Protein AF-A0AAW4BKR2-F1 (afdb_monomer)

Solvent-accessible surface area (backbone atoms only — not comparable to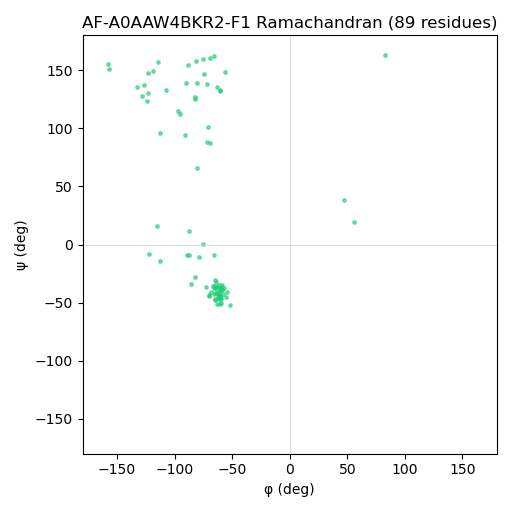 full-atom values): 5992 Å² total; per-residue (Å²): 91,70,70,60,41,54,51,49,42,62,74,64,70,54,80,97,67,92,72,49,79,69,61,94,78,83,67,54,74,67,59,45,53,48,53,38,41,76,64,60,76,37,95,76,85,80,91,74,54,70,69,59,48,25,76,76,61,35,65,71,50,48,55,57,74,66,58,85,73,88,70,76,58,36,92,81,57,75,65,84,71,51,72,64,60,52,55,67,74,74,106

Organism: Vibrio anguillarum (NCBI:txid55601)

Foldseek 3Di:
DVVVLVVCCVVVVHDPDDFDADPPDDDQPVRVVVLCVVLVVDVDDDDDDLVRVCVVPNDVVSVVSPP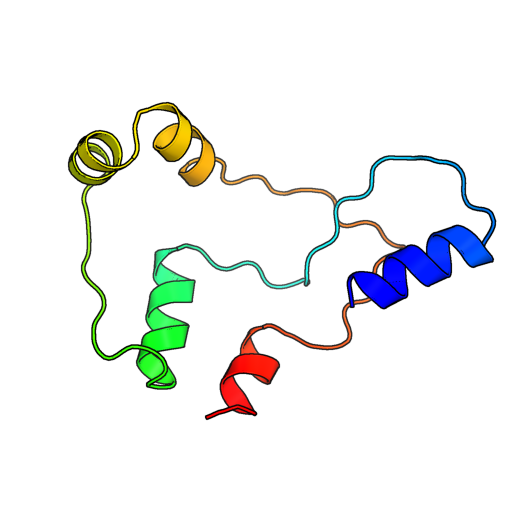PDPDPGDPSHDDPDDPSNVSVVPD

Structure (mmCIF, N/CA/C/O backbone):
data_AF-A0AAW4BKR2-F1
#
_entry.id   AF-A0AAW4BKR2-F1
#
loop_
_atom_site.group_PDB
_atom_site.id
_atom_site.type_symbol
_atom_site.label_atom_id
_atom_site.label_alt_id
_atom_site.label_comp_id
_atom_site.label_asym_id
_atom_site.label_entity_id
_atom_site.label_seq_id
_atom_site.pdbx_PDB_ins_code
_atom_site.Cartn_x
_atom_site.Cartn_y
_atom_site.Cartn_z
_atom_site.occupancy
_atom_site.B_iso_or_equiv
_atom_site.auth_seq_id
_atom_site.auth_comp_id
_atom_site.auth_asym_id
_atom_site.auth_atom_id
_atom_site.pdbx_PDB_model_num
ATOM 1 N N . ASP A 1 1 ? -3.041 -6.924 9.165 1.00 89.88 1 ASP A N 1
ATOM 2 C CA . ASP A 1 1 ? -3.415 -5.628 9.782 1.00 89.88 1 ASP A CA 1
ATOM 3 C C . ASP A 1 1 ? -4.857 -5.219 9.557 1.00 89.88 1 ASP A C 1
ATOM 5 O O . ASP A 1 1 ? -5.564 -5.046 10.540 1.00 89.88 1 ASP A O 1
ATOM 9 N N . ILE A 1 2 ? -5.327 -5.161 8.310 1.00 92.12 2 ILE A N 1
ATOM 10 C CA . ILE A 1 2 ? -6.708 -4.767 7.972 1.00 92.12 2 ILE A CA 1
ATOM 11 C C . ILE A 1 2 ? -7.765 -5.568 8.758 1.00 92.12 2 ILE A C 1
ATOM 13 O O . ILE A 1 2 ? -8.608 -4.989 9.435 1.00 92.12 2 ILE A O 1
ATOM 17 N N . ALA A 1 3 ? -7.690 -6.903 8.744 1.00 92.81 3 ALA A N 1
ATOM 18 C CA . ALA A 1 3 ? -8.646 -7.747 9.471 1.00 92.81 3 ALA A CA 1
ATOM 19 C C . ALA A 1 3 ? -8.625 -7.507 10.995 1.00 92.81 3 ALA A C 1
ATOM 21 O O . ALA A 1 3 ? -9.674 -7.415 11.628 1.00 92.81 3 ALA A O 1
ATOM 22 N N . ARG A 1 4 ? -7.428 -7.351 11.579 1.00 92.06 4 ARG A N 1
ATOM 23 C CA . ARG A 1 4 ? -7.238 -7.065 13.012 1.00 92.06 4 ARG A CA 1
ATOM 24 C C . ARG A 1 4 ? -7.848 -5.716 13.393 1.00 92.06 4 ARG A C 1
ATOM 26 O O . ARG A 1 4 ? -8.502 -5.623 14.426 1.00 92.06 4 ARG A O 1
ATOM 33 N N . PHE A 1 5 ? -7.681 -4.703 12.546 1.00 92.62 5 PHE A N 1
ATOM 34 C CA . PHE A 1 5 ? -8.294 -3.393 12.739 1.00 92.62 5 PHE A CA 1
ATOM 35 C C . PHE A 1 5 ? -9.824 -3.472 12.782 1.00 92.62 5 PHE A C 1
ATOM 37 O O . PHE A 1 5 ? -10.430 -2.996 13.741 1.00 92.62 5 PHE A O 1
ATOM 44 N N . TYR A 1 6 ? -10.457 -4.124 11.801 1.00 91.81 6 TYR A N 1
ATOM 45 C CA . TYR A 1 6 ? -11.919 -4.249 11.787 1.00 91.81 6 TYR A CA 1
ATOM 46 C C . TYR A 1 6 ? -12.455 -5.074 12.960 1.00 91.81 6 TYR A C 1
ATOM 48 O O . TYR A 1 6 ? -13.475 -4.705 13.543 1.00 91.81 6 TYR A O 1
ATOM 56 N N . LEU A 1 7 ? -11.748 -6.132 13.367 1.00 91.94 7 LEU A N 1
ATOM 57 C CA . LEU A 1 7 ? -12.096 -6.880 14.575 1.00 91.94 7 LEU A CA 1
ATOM 58 C C . LEU A 1 7 ? -12.069 -5.977 15.820 1.00 91.94 7 LEU A C 1
ATOM 60 O O . LEU A 1 7 ? -13.019 -5.985 16.603 1.00 91.94 7 LEU A O 1
ATOM 64 N N . ALA A 1 8 ? -11.027 -5.153 15.970 1.00 89.94 8 ALA A N 1
ATOM 65 C CA . ALA A 1 8 ? -10.899 -4.215 17.083 1.00 89.94 8 ALA A CA 1
ATOM 66 C C . ALA A 1 8 ? -11.993 -3.132 17.077 1.00 89.94 8 ALA A C 1
ATOM 68 O O . ALA A 1 8 ? -12.485 -2.756 18.143 1.00 89.94 8 ALA A O 1
ATOM 69 N N . LEU A 1 9 ? -12.417 -2.650 15.901 1.00 90.69 9 LEU A N 1
ATOM 70 C CA . LEU A 1 9 ? -13.534 -1.705 15.792 1.00 90.69 9 LEU A CA 1
ATOM 71 C C . LEU A 1 9 ? -14.845 -2.306 16.316 1.00 90.69 9 LEU A C 1
ATOM 73 O O . LEU A 1 9 ? -15.536 -1.662 17.110 1.00 90.69 9 LEU A O 1
ATOM 77 N N . VAL A 1 10 ? -15.158 -3.542 15.909 1.00 90.44 10 VAL A N 1
ATOM 78 C CA . VAL A 1 10 ? -16.372 -4.256 16.339 1.00 90.44 10 VAL A CA 1
ATOM 79 C C . VAL A 1 10 ? -16.334 -4.528 17.843 1.00 90.44 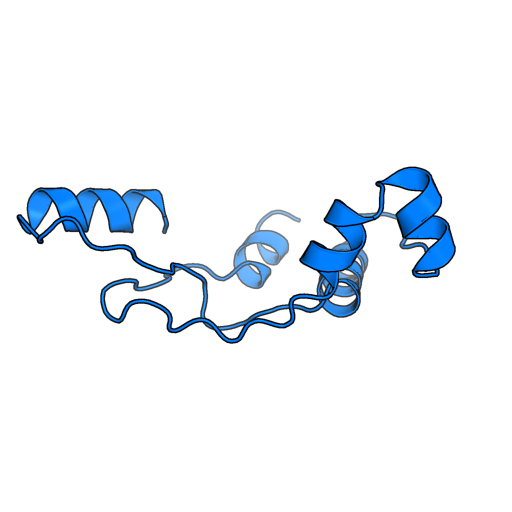10 VAL A C 1
ATOM 81 O O . VAL A 1 10 ? -17.293 -4.231 18.555 1.00 90.44 10 VAL A O 1
ATOM 84 N N . GLN A 1 11 ? -15.212 -5.045 18.350 1.00 91.25 11 GLN A N 1
ATOM 85 C CA . GLN A 1 11 ? -15.049 -5.366 19.771 1.00 91.25 11 GLN A CA 1
ATOM 86 C C . GLN A 1 11 ? -15.072 -4.119 20.664 1.00 91.25 11 GLN A C 1
ATOM 88 O O . GLN A 1 11 ? -15.650 -4.148 21.750 1.00 91.25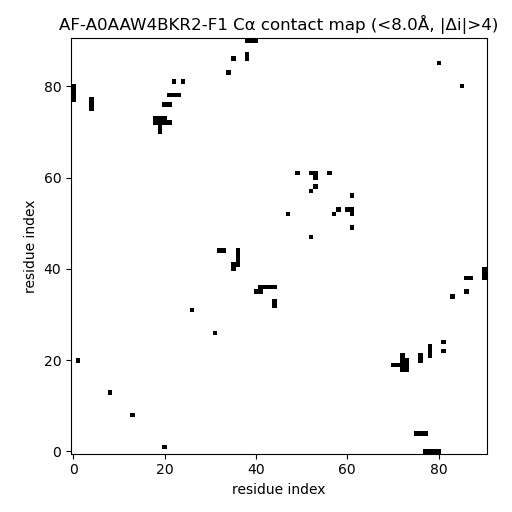 11 GLN A O 1
ATOM 93 N N . GLY A 1 12 ? -14.494 -3.010 20.198 1.00 87.50 12 GLY A N 1
ATOM 94 C CA . GLY A 1 12 ? -14.462 -1.738 20.917 1.00 87.50 12 GLY A CA 1
ATOM 95 C C . GLY A 1 12 ? -15.783 -0.964 20.911 1.00 87.50 12 GLY A C 1
ATOM 96 O O . GLY A 1 12 ? -15.814 0.138 21.457 1.00 87.50 12 GLY A O 1
ATOM 97 N N . LYS A 1 13 ? -16.848 -1.495 20.282 1.00 83.31 13 LYS A N 1
ATOM 98 C CA . LYS A 1 13 ? -18.154 -0.829 20.098 1.00 83.31 13 LYS A CA 1
ATOM 99 C C . LYS A 1 13 ? -18.012 0.611 19.586 1.00 83.31 13 LYS A C 1
ATOM 101 O O . LYS A 1 13 ? -18.721 1.514 20.033 1.00 83.31 13 LYS A O 1
ATOM 106 N N . ARG A 1 14 ? -17.049 0.844 18.688 1.00 80.44 14 ARG A N 1
ATOM 107 C CA . ARG A 1 14 ? -16.765 2.192 18.186 1.00 80.44 14 ARG A CA 1
ATOM 108 C C . ARG A 1 14 ? -17.858 2.639 17.207 1.00 80.44 14 ARG A C 1
ATOM 110 O O . ARG A 1 14 ? -18.408 1.792 16.502 1.00 80.44 14 ARG A O 1
ATOM 117 N N . PRO A 1 15 ? -18.184 3.943 17.153 1.00 76.88 15 PRO A N 1
ATOM 118 C CA . PRO A 1 15 ? -19.151 4.465 16.194 1.00 76.88 15 PRO A CA 1
ATOM 119 C C . PRO A 1 15 ? -18.757 4.129 14.754 1.00 76.88 15 PRO A C 1
ATOM 121 O O . PRO A 1 15 ? -17.573 4.078 14.422 1.00 76.88 15 PRO A O 1
ATOM 124 N N . ALA A 1 16 ? -19.756 3.939 13.892 1.00 73.88 16 ALA A N 1
ATOM 125 C CA . ALA A 1 16 ? -19.540 3.740 12.465 1.00 73.88 16 ALA A CA 1
ATOM 126 C C . ALA A 1 16 ? -19.094 5.060 11.814 1.00 73.88 16 ALA A C 1
ATOM 128 O O . ALA A 1 16 ? -19.909 5.856 11.353 1.00 73.88 16 ALA A O 1
ATOM 129 N N . THR A 1 17 ? -17.786 5.296 11.805 1.00 85.75 17 THR A N 1
ATOM 130 C CA . THR A 1 17 ? -17.139 6.397 11.086 1.00 85.75 17 THR A CA 1
ATOM 131 C C . THR A 1 17 ? -16.249 5.852 9.974 1.00 85.75 17 THR A C 1
ATOM 133 O O . THR A 1 17 ? -15.818 4.701 10.019 1.00 85.75 17 THR A O 1
ATOM 136 N N . GLN A 1 18 ? -15.971 6.664 8.953 1.00 88.75 18 GLN A N 1
ATOM 137 C CA . GLN A 1 18 ? -14.998 6.296 7.925 1.00 88.75 18 GLN A CA 1
ATOM 138 C C . GLN A 1 18 ? -13.578 6.365 8.495 1.00 88.75 18 GLN A C 1
ATOM 140 O O . GLN A 1 18 ? -13.234 7.293 9.225 1.00 88.75 18 GLN A O 1
ATOM 145 N N . HIS A 1 19 ? -12.756 5.379 8.144 1.00 91.25 19 HIS A N 1
ATOM 146 C CA . HIS A 1 19 ? -11.362 5.293 8.561 1.00 91.25 19 HIS A CA 1
ATOM 147 C C . HIS A 1 19 ? -10.485 5.081 7.333 1.00 91.25 19 HIS A C 1
ATOM 149 O O . HIS A 1 19 ? -10.705 4.135 6.578 1.00 91.25 19 HIS A O 1
ATOM 155 N N . PHE A 1 20 ? -9.463 5.918 7.171 1.00 90.81 20 PHE A N 1
ATOM 156 C CA . PHE A 1 20 ? -8.351 5.599 6.287 1.00 90.81 20 PHE A CA 1
ATOM 157 C C . PHE A 1 20 ? -7.374 4.704 7.043 1.00 90.81 20 PHE A C 1
ATOM 159 O O . PHE A 1 20 ? -6.951 5.029 8.156 1.00 90.81 20 PHE A O 1
ATOM 166 N N . ILE A 1 21 ? -7.051 3.562 6.445 1.00 91.69 21 ILE A N 1
ATOM 167 C CA . ILE A 1 21 ? -6.096 2.598 6.983 1.00 91.69 21 ILE A CA 1
ATOM 168 C C . ILE A 1 21 ? -5.016 2.358 5.939 1.00 91.69 21 ILE A C 1
ATOM 170 O O . ILE A 1 21 ? -5.304 2.007 4.798 1.00 91.69 21 ILE A O 1
ATOM 174 N N . ALA A 1 22 ? -3.776 2.593 6.329 1.00 90.06 22 ALA A N 1
ATOM 175 C CA . ALA A 1 22 ? -2.598 2.393 5.505 1.00 90.06 22 ALA A CA 1
ATOM 176 C C . ALA A 1 22 ? -1.397 2.232 6.437 1.00 90.06 22 ALA A C 1
ATOM 178 O O . ALA A 1 22 ? -1.425 2.706 7.575 1.00 90.06 22 ALA A O 1
ATOM 179 N N . GLU A 1 23 ? -0.349 1.555 5.974 1.00 89.75 23 GLU A N 1
ATOM 180 C CA . GLU A 1 23 ? 0.932 1.626 6.673 1.00 89.75 23 GLU A CA 1
ATOM 181 C C . GLU A 1 23 ? 1.515 3.048 6.591 1.00 89.75 23 GLU A C 1
ATOM 183 O O . GLU A 1 23 ? 1.126 3.851 5.745 1.00 89.75 23 GLU A O 1
ATOM 188 N N . THR A 1 24 ? 2.473 3.362 7.462 1.00 83.31 24 THR A N 1
ATOM 189 C CA . THR A 1 24 ? 3.071 4.705 7.537 1.00 83.31 24 THR A CA 1
ATOM 190 C C . THR A 1 24 ? 3.823 5.092 6.262 1.00 83.31 24 THR A C 1
ATOM 192 O O . THR A 1 24 ? 3.890 6.269 5.911 1.00 83.31 24 THR A O 1
ATOM 195 N N . LYS A 1 25 ? 4.423 4.117 5.571 1.00 85.56 25 LYS A N 1
ATOM 196 C CA . LYS A 1 25 ? 5.218 4.362 4.369 1.00 85.56 25 LYS A CA 1
ATOM 197 C C . LYS A 1 25 ? 4.370 4.165 3.113 1.00 85.56 25 LYS A C 1
ATOM 199 O O . LYS A 1 25 ? 4.021 3.046 2.768 1.00 85.56 25 LYS A O 1
ATOM 204 N N . GLY A 1 26 ? 4.117 5.252 2.394 1.00 84.62 26 GLY A N 1
ATOM 205 C CA . GLY A 1 26 ? 3.587 5.197 1.033 1.00 84.62 26 GLY A CA 1
ATOM 206 C C . GLY A 1 26 ? 4.681 4.936 -0.004 1.00 84.62 26 GLY A C 1
ATOM 207 O O . GLY A 1 26 ? 5.860 5.227 0.221 1.00 84.62 26 GLY A O 1
ATOM 208 N N . TYR A 1 27 ? 4.277 4.431 -1.166 1.00 87.12 27 TYR A N 1
ATOM 209 C CA . TYR A 1 27 ? 5.134 4.284 -2.337 1.00 87.12 27 TYR A CA 1
ATOM 210 C C . TYR A 1 27 ? 4.467 4.955 -3.535 1.00 87.12 27 TYR A C 1
ATOM 212 O O . TYR A 1 27 ? 3.268 4.788 -3.747 1.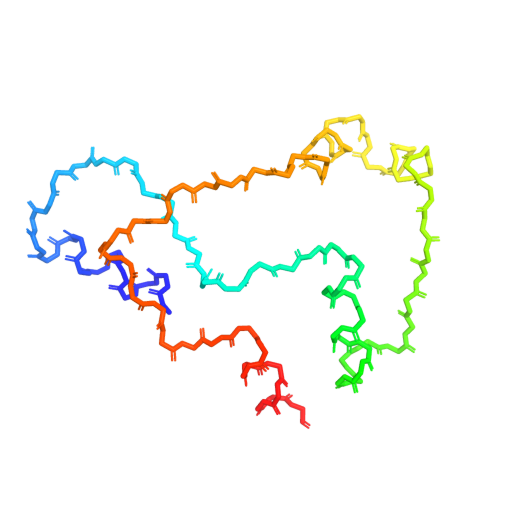00 87.12 27 TYR A O 1
ATOM 220 N N . SER A 1 28 ? 5.244 5.690 -4.333 1.00 86.62 28 SER A N 1
ATOM 221 C CA . SER A 1 28 ? 4.803 6.038 -5.684 1.00 86.62 28 SER A CA 1
ATOM 222 C C . SER A 1 28 ? 4.777 4.776 -6.556 1.00 86.62 28 SER A C 1
ATOM 224 O O . SER A 1 28 ? 5.481 3.810 -6.238 1.00 86.62 28 SER A O 1
ATOM 226 N N . PRO A 1 29 ? 4.049 4.776 -7.684 1.00 87.50 29 PRO A N 1
ATOM 227 C CA . PRO A 1 29 ? 4.051 3.642 -8.609 1.00 87.50 29 PRO A CA 1
ATOM 228 C C . PRO A 1 29 ? 5.467 3.265 -9.069 1.00 87.50 29 PRO A C 1
ATOM 230 O O . PRO A 1 29 ? 5.828 2.090 -9.077 1.00 87.50 29 PRO A O 1
ATOM 233 N N . GLU A 1 30 ? 6.316 4.262 -9.349 1.00 89.88 30 GLU A N 1
ATOM 234 C CA . GLU A 1 30 ? 7.726 4.044 -9.694 1.00 89.88 30 GLU A CA 1
ATOM 235 C C . GLU A 1 30 ? 8.495 3.397 -8.532 1.00 89.88 30 GLU A C 1
ATOM 237 O O . GLU A 1 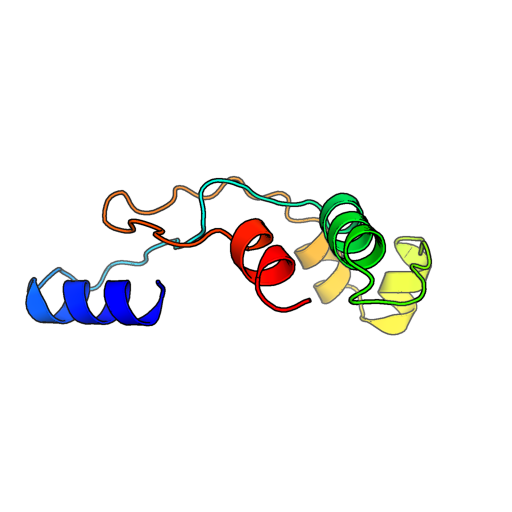30 ? 9.113 2.349 -8.720 1.00 89.88 30 GLU A O 1
ATOM 242 N N . ALA A 1 31 ? 8.404 3.952 -7.318 1.00 91.81 31 ALA A N 1
ATOM 243 C CA . ALA A 1 31 ? 9.115 3.416 -6.158 1.00 91.81 31 ALA A CA 1
ATOM 244 C C . ALA A 1 31 ? 8.654 1.996 -5.795 1.00 91.81 31 ALA A C 1
ATOM 246 O O . ALA A 1 31 ? 9.469 1.167 -5.388 1.00 91.81 31 ALA A O 1
ATOM 247 N N . PHE A 1 32 ? 7.361 1.704 -5.945 1.00 92.56 32 PHE A N 1
ATOM 248 C CA . PHE A 1 32 ? 6.826 0.372 -5.695 1.00 92.56 32 PHE A CA 1
ATOM 249 C C . PHE A 1 32 ? 7.281 -0.627 -6.762 1.00 92.56 32 PHE A C 1
ATOM 251 O O . PHE A 1 32 ? 7.741 -1.715 -6.423 1.00 92.56 32 PHE A O 1
ATOM 2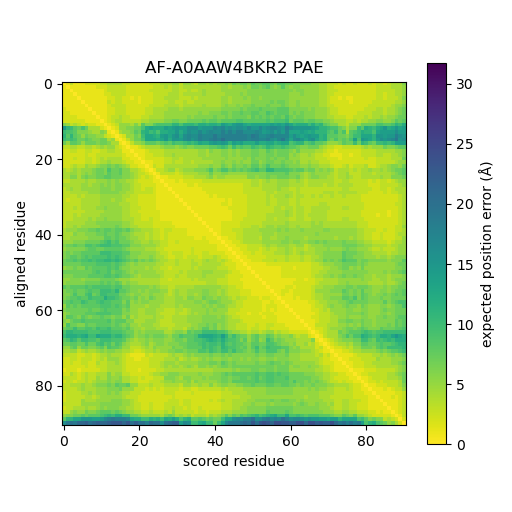58 N N . SER A 1 33 ? 7.235 -0.245 -8.041 1.00 94.19 33 SER A N 1
ATOM 259 C CA . SER A 1 33 ? 7.712 -1.103 -9.132 1.00 94.19 33 SER A CA 1
ATOM 260 C C . SER A 1 33 ? 9.199 -1.448 -8.991 1.00 94.19 33 SER A C 1
ATOM 262 O O . SER A 1 33 ? 9.580 -2.601 -9.188 1.00 94.19 33 SER A O 1
ATOM 264 N N . GLN A 1 34 ? 10.020 -0.482 -8.562 1.00 95.19 34 GLN A N 1
ATOM 265 C CA . GLN A 1 34 ? 11.438 -0.707 -8.305 1.00 95.19 34 GLN A CA 1
ATOM 266 C C . GLN A 1 34 ? 11.651 -1.661 -7.127 1.00 95.19 34 GLN A C 1
ATOM 268 O O . GLN A 1 34 ? 12.452 -2.581 -7.241 1.00 95.19 34 GLN A O 1
ATOM 273 N N . LEU A 1 35 ? 10.889 -1.508 -6.036 1.00 94.75 35 LEU A N 1
ATOM 274 C CA . LEU A 1 35 ? 10.945 -2.434 -4.901 1.00 94.75 35 LEU A CA 1
ATOM 275 C C . LEU A 1 35 ? 10.684 -3.882 -5.348 1.00 94.75 35 LEU A C 1
ATOM 277 O O . LEU A 1 35 ? 11.416 -4.785 -4.961 1.00 94.75 35 LEU A O 1
ATOM 281 N N . LEU A 1 36 ? 9.669 -4.110 -6.185 1.00 95.06 36 LEU A N 1
ATOM 282 C CA . LEU A 1 36 ? 9.357 -5.452 -6.689 1.00 95.06 36 LEU A CA 1
ATOM 283 C C . LEU A 1 36 ? 10.465 -6.020 -7.586 1.00 95.06 36 LEU A C 1
ATOM 285 O O . LEU A 1 36 ? 10.702 -7.228 -7.573 1.00 95.06 36 LEU A O 1
ATOM 289 N N . LEU A 1 37 ? 11.123 -5.167 -8.375 1.00 95.38 37 LEU A N 1
ATOM 290 C CA . LEU A 1 37 ? 12.234 -5.565 -9.236 1.00 95.38 37 LEU A CA 1
ATOM 291 C C . LEU A 1 37 ? 13.485 -5.912 -8.416 1.00 95.38 37 LEU A C 1
ATOM 293 O O . LEU A 1 37 ? 14.112 -6.938 -8.676 1.00 95.38 37 LEU A O 1
ATOM 297 N N . ASP A 1 38 ? 13.813 -5.100 -7.408 1.00 94.62 38 ASP A N 1
ATOM 298 C CA . ASP A 1 38 ? 14.979 -5.293 -6.533 1.00 94.62 38 ASP A CA 1
ATOM 299 C C . ASP A 1 38 ? 14.906 -6.628 -5.779 1.00 94.62 38 ASP A C 1
ATOM 301 O O . ASP A 1 38 ? 15.909 -7.329 -5.644 1.00 94.62 38 ASP A O 1
ATOM 305 N N . PHE A 1 39 ? 13.702 -7.009 -5.345 1.00 94.69 39 PHE A N 1
ATOM 306 C CA . PHE A 1 39 ? 13.428 -8.294 -4.697 1.00 94.69 39 PHE A CA 1
ATOM 307 C C . PHE A 1 39 ? 13.108 -9.425 -5.681 1.00 94.69 39 PHE A C 1
ATOM 309 O O . PHE A 1 39 ? 12.659 -10.486 -5.270 1.00 94.69 39 PHE A O 1
ATOM 316 N N . GLN A 1 40 ? 13.329 -9.229 -6.985 1.00 93.56 40 GLN A N 1
ATOM 317 C CA . GLN A 1 40 ? 13.136 -10.249 -8.028 1.00 93.56 40 GLN A CA 1
ATOM 318 C C . GLN A 1 40 ? 11.722 -10.864 -8.081 1.00 93.56 40 GLN A C 1
ATOM 320 O O . GLN A 1 40 ? 11.517 -11.908 -8.703 1.00 93.56 40 GLN A O 1
ATOM 325 N N . ILE A 1 41 ? 10.723 -10.192 -7.497 1.00 93.31 41 ILE A N 1
ATOM 326 C CA . ILE A 1 41 ? 9.309 -10.585 -7.573 1.00 93.31 41 ILE A CA 1
ATOM 327 C C . ILE A 1 41 ? 8.800 -10.432 -9.010 1.00 93.31 41 ILE A C 1
ATOM 329 O O . ILE A 1 41 ? 7.998 -11.230 -9.497 1.00 93.31 41 ILE A O 1
ATOM 333 N N . VAL A 1 42 ? 9.293 -9.407 -9.710 1.00 94.25 42 VAL A N 1
ATOM 334 C CA . VAL A 1 42 ? 9.052 -9.186 -11.138 1.00 94.25 42 VAL A CA 1
ATOM 335 C C . VAL A 1 42 ? 10.366 -9.213 -11.907 1.00 94.25 42 VAL A C 1
ATOM 337 O O . VAL A 1 42 ? 11.412 -8.822 -11.402 1.00 94.25 42 VAL A O 1
ATOM 340 N N . LYS A 1 43 ? 10.314 -9.656 -13.166 1.00 95.38 43 LYS A N 1
ATOM 341 C CA . LYS A 1 43 ? 11.508 -9.765 -14.023 1.00 95.38 43 LYS A CA 1
ATOM 342 C C . LYS A 1 43 ? 11.901 -8.451 -14.695 1.00 95.38 43 LYS A C 1
ATOM 344 O O . LYS A 1 43 ? 13.055 -8.275 -15.062 1.00 95.38 43 LYS A O 1
ATOM 349 N N . GLN A 1 44 ? 10.928 -7.578 -14.938 1.00 95.69 44 GLN A N 1
ATOM 350 C CA . GLN A 1 44 ? 11.122 -6.340 -15.686 1.00 95.69 44 GLN A CA 1
ATOM 351 C C . GLN A 1 44 ? 10.048 -5.318 -15.320 1.00 95.69 44 GLN A C 1
ATOM 353 O O . GLN A 1 44 ? 8.916 -5.688 -15.005 1.00 95.69 44 GLN A O 1
ATOM 358 N N . VAL A 1 45 ? 10.405 -4.042 -15.429 1.00 94.88 45 VAL A N 1
ATOM 359 C CA . VAL A 1 45 ? 9.501 -2.901 -15.267 1.00 94.88 45 VAL A CA 1
ATOM 360 C C . VAL A 1 45 ? 9.570 -2.066 -16.538 1.00 94.88 45 VAL A C 1
ATOM 362 O O . VAL A 1 45 ? 10.657 -1.728 -17.004 1.00 94.88 45 VAL A O 1
ATOM 365 N N . HIS A 1 46 ? 8.408 -1.726 -17.092 1.00 92.81 46 HIS A N 1
ATOM 366 C CA . HIS A 1 46 ? 8.295 -0.851 -18.258 1.00 92.81 46 HIS A CA 1
ATOM 367 C C . HIS A 1 46 ? 7.755 0.503 -17.826 1.00 92.81 46 HIS A C 1
ATOM 369 O O . HIS A 1 46 ? 6.762 0.574 -17.102 1.00 92.81 46 HIS A O 1
ATOM 375 N N . LYS A 1 47 ? 8.390 1.581 -18.286 1.00 92.06 47 LYS A N 1
ATOM 376 C CA . LYS A 1 47 ? 7.855 2.930 -18.092 1.00 92.06 47 LYS A CA 1
ATOM 377 C C . LYS A 1 47 ? 6.780 3.202 -19.142 1.00 92.06 47 LYS A C 1
ATOM 379 O O . LYS A 1 47 ? 6.956 2.863 -20.309 1.00 92.06 47 LYS A 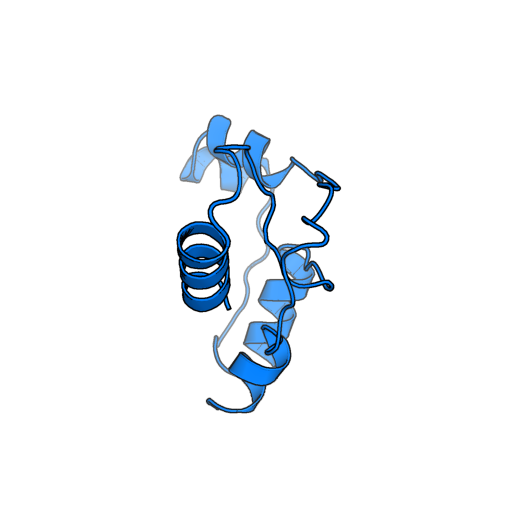O 1
ATOM 384 N N . SER A 1 48 ? 5.696 3.846 -18.726 1.00 91.69 48 SER A N 1
ATOM 385 C CA . SER A 1 48 ? 4.613 4.287 -19.605 1.00 91.69 48 SER A CA 1
ATOM 386 C C . SER A 1 48 ? 4.409 5.787 -19.464 1.00 91.69 48 SER A C 1
ATOM 388 O O . SER A 1 48 ? 4.581 6.345 -18.378 1.00 91.69 48 SER A O 1
ATOM 390 N N . SER A 1 49 ? 4.010 6.442 -20.554 1.00 93.06 49 SER A N 1
ATOM 391 C CA . SER A 1 49 ? 3.487 7.803 -20.478 1.00 93.06 49 SER A CA 1
ATOM 392 C C . SER A 1 49 ? 2.056 7.789 -19.930 1.00 93.06 49 SER A C 1
ATOM 394 O O . SER A 1 49 ? 1.356 6.775 -20.019 1.00 93.06 49 SER A O 1
ATOM 396 N N . TRP A 1 50 ? 1.589 8.928 -19.411 1.00 92.75 50 TRP A N 1
ATOM 397 C CA . TRP A 1 50 ? 0.185 9.080 -19.019 1.00 92.75 50 TRP A CA 1
ATOM 398 C C . TRP A 1 50 ? -0.773 8.879 -20.192 1.00 92.75 50 TRP A C 1
ATOM 400 O O . TRP A 1 50 ? -1.826 8.284 -20.008 1.00 92.75 50 TRP A O 1
ATOM 410 N N . SER A 1 51 ? -0.399 9.330 -21.394 1.00 95.50 51 SER A N 1
ATOM 411 C CA . SER A 1 51 ? -1.228 9.150 -22.591 1.00 95.50 51 SER A CA 1
ATOM 412 C C . SER A 1 51 ? -1.385 7.674 -22.945 1.00 95.50 51 SER A C 1
ATOM 414 O O . SER A 1 51 ? -2.481 7.237 -23.286 1.00 95.50 51 SER A O 1
ATOM 416 N N . ASP A 1 52 ? -0.312 6.892 -22.845 1.00 95.75 52 ASP A N 1
ATOM 417 C CA . ASP A 1 52 ? -0.373 5.462 -23.153 1.00 95.75 52 ASP A CA 1
ATOM 418 C C . ASP A 1 52 ? -1.114 4.685 -22.065 1.00 95.75 52 ASP A C 1
ATOM 420 O O . ASP A 1 52 ? -1.909 3.801 -22.377 1.00 95.75 52 ASP A O 1
ATOM 424 N N . PHE A 1 53 ? -0.948 5.081 -20.800 1.00 93.56 53 PHE A N 1
ATOM 425 C CA . PHE A 1 53 ? -1.732 4.535 -19.696 1.00 93.56 53 PHE A CA 1
ATOM 426 C C . PHE A 1 53 ? -3.233 4.818 -19.880 1.00 93.56 53 PHE A C 1
ATOM 428 O O . PHE A 1 53 ? -4.056 3.918 -19.731 1.00 93.56 53 PHE A O 1
ATOM 435 N N . GLU A 1 54 ? -3.599 6.038 -20.285 1.00 96.62 54 GLU A N 1
ATOM 436 C CA . GLU A 1 54 ? -4.988 6.420 -20.558 1.00 96.62 54 GLU A CA 1
ATOM 437 C C . GLU A 1 54 ? -5.612 5.606 -21.691 1.00 96.62 54 GLU A C 1
ATOM 439 O O . GLU A 1 54 ? -6.740 5.136 -21.560 1.00 96.62 54 GLU A O 1
ATOM 444 N N . LYS A 1 55 ? -4.884 5.393 -22.792 1.00 97.00 55 LYS A N 1
ATOM 445 C CA . LYS A 1 55 ? -5.375 4.575 -23.915 1.00 97.00 55 LYS A CA 1
ATOM 446 C C . LYS A 1 55 ? -5.710 3.148 -23.479 1.00 97.00 55 LYS A C 1
ATOM 448 O O . LYS A 1 55 ? -6.647 2.559 -24.012 1.00 97.00 55 LYS A O 1
ATOM 453 N N . CYS A 1 56 ? -4.950 2.601 -22.532 1.00 95.88 56 CYS A N 1
ATOM 454 C CA . CYS A 1 56 ?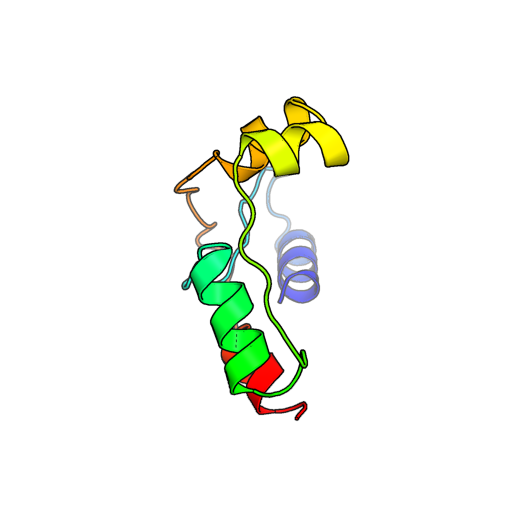 -5.110 1.230 -22.052 1.00 95.88 56 CYS A CA 1
ATOM 455 C C . CYS A 1 56 ? -6.150 1.093 -20.930 1.00 95.88 56 CYS A C 1
ATOM 457 O O . CYS A 1 56 ? -6.820 0.064 -20.848 1.00 95.88 56 CYS A O 1
ATOM 459 N N . HIS A 1 57 ? -6.278 2.099 -20.060 1.00 94.25 57 HIS A N 1
ATOM 460 C CA . HIS A 1 57 ? -7.029 1.991 -18.799 1.00 94.25 57 HIS A CA 1
ATOM 461 C C . HIS A 1 57 ? -8.166 3.012 -18.651 1.00 94.25 57 HIS A C 1
ATOM 463 O O . HIS A 1 57 ? -8.985 2.901 -17.739 1.00 94.25 57 HIS A O 1
ATOM 469 N N . GLY A 1 58 ? -8.250 3.979 -19.561 1.00 95.94 58 GLY A N 1
ATOM 470 C CA . GLY A 1 58 ? -9.242 5.045 -19.564 1.00 95.94 58 GLY A CA 1
ATOM 471 C C . GLY A 1 58 ? -8.892 6.223 -18.652 1.00 95.94 58 GLY A C 1
ATOM 472 O O . GLY A 1 58 ? -8.070 6.137 -17.738 1.00 95.94 58 GLY A O 1
ATOM 473 N N . TYR A 1 59 ? -9.574 7.341 -18.897 1.00 94.69 59 TYR A N 1
ATOM 474 C CA . TYR A 1 59 ? -9.365 8.609 -18.197 1.00 94.69 59 TYR A CA 1
ATOM 475 C C . TYR A 1 59 ? -9.561 8.503 -16.676 1.00 94.69 59 TYR A C 1
ATOM 477 O O . TYR A 1 59 ? -8.746 9.002 -15.907 1.00 94.69 59 TYR A O 1
ATOM 485 N N . SER A 1 60 ? -10.597 7.796 -16.212 1.00 94.94 60 SER A N 1
ATOM 486 C CA . SER A 1 60 ? -10.866 7.671 -14.773 1.00 94.94 60 SER A CA 1
ATOM 487 C C . SER A 1 60 ? -9.731 6.983 -14.010 1.00 94.94 60 SER A C 1
ATOM 489 O O . SER A 1 60 ? -9.452 7.361 -12.876 1.00 94.94 60 SER A O 1
ATOM 491 N N . ALA A 1 61 ? -9.056 6.006 -14.624 1.00 91.75 61 ALA A N 1
ATOM 492 C CA . ALA A 1 61 ? -7.905 5.349 -14.011 1.00 91.75 61 ALA A CA 1
ATOM 493 C C . ALA A 1 61 ? -6.712 6.308 -13.896 1.00 91.75 61 ALA A C 1
ATOM 495 O O . ALA A 1 61 ? -6.050 6.340 -12.864 1.00 91.75 61 ALA A O 1
ATOM 496 N N . VAL A 1 62 ? -6.476 7.127 -14.926 1.00 91.88 62 VAL A N 1
ATOM 497 C CA . VAL A 1 62 ? -5.432 8.165 -14.914 1.00 91.88 62 VAL A CA 1
ATOM 498 C C . VAL A 1 62 ? -5.671 9.169 -13.796 1.00 91.88 62 VAL A C 1
ATOM 500 O O . VAL A 1 62 ? -4.735 9.510 -13.077 1.00 91.88 62 VAL A O 1
ATOM 503 N N . GLU A 1 63 ? -6.907 9.648 -13.650 1.00 92.25 63 GLU A N 1
ATOM 504 C CA . GLU A 1 63 ? -7.233 10.617 -12.607 1.00 92.25 63 GLU A CA 1
ATOM 505 C C . GLU A 1 63 ? -6.984 10.026 -11.223 1.00 92.25 63 GLU A C 1
ATOM 507 O O . GLU A 1 63 ? -6.336 10.681 -10.414 1.00 92.25 63 GLU A O 1
ATOM 512 N N . ILE A 1 64 ? -7.398 8.776 -10.980 1.00 88.12 64 ILE A N 1
ATOM 513 C CA . ILE A 1 64 ? -7.130 8.087 -9.710 1.00 88.12 64 ILE A CA 1
ATOM 514 C C . ILE A 1 64 ? -5.629 7.924 -9.464 1.00 88.12 64 ILE A C 1
ATOM 516 O O . ILE A 1 64 ? -5.168 8.224 -8.370 1.00 88.12 64 ILE A O 1
ATOM 520 N N . GLU A 1 65 ? -4.850 7.500 -10.456 1.00 86.12 65 GLU A N 1
ATOM 521 C CA . GLU A 1 65 ? -3.407 7.292 -10.278 1.00 86.12 65 GLU A CA 1
ATOM 522 C C . GLU A 1 65 ? -2.665 8.607 -9.979 1.00 86.12 65 GLU A C 1
ATOM 524 O O . GLU A 1 65 ? -1.668 8.637 -9.256 1.00 86.12 65 GLU A O 1
ATOM 529 N N . LYS A 1 66 ? -3.175 9.726 -10.506 1.00 86.62 66 LYS A N 1
ATOM 530 C CA . LYS A 1 66 ? -2.658 11.071 -10.227 1.00 86.62 66 LYS A CA 1
ATOM 531 C C . LYS A 1 66 ? -3.108 11.631 -8.878 1.00 86.62 66 LYS A C 1
ATOM 533 O O . LYS A 1 66 ? -2.574 12.664 -8.460 1.00 86.62 66 LYS A O 1
ATOM 538 N N . LEU A 1 67 ? -4.057 10.995 -8.187 1.00 84.38 67 LEU A N 1
ATOM 539 C CA . LEU A 1 67 ? -4.485 11.406 -6.852 1.00 84.38 67 LEU A CA 1
ATOM 540 C C . LEU A 1 67 ? -3.366 11.133 -5.838 1.00 84.38 67 LEU A C 1
ATOM 542 O O . LEU A 1 67 ? -3.336 10.113 -5.156 1.00 84.38 67 LEU A O 1
ATOM 546 N N . ASN A 1 68 ? -2.459 12.096 -5.684 1.00 71.44 68 ASN A N 1
ATOM 547 C CA . ASN A 1 68 ? -1.453 12.096 -4.624 1.00 71.44 68 ASN A CA 1
ATOM 548 C C . ASN A 1 68 ? -2.067 12.592 -3.304 1.00 71.44 68 ASN A C 1
ATOM 550 O O . ASN A 1 68 ? -1.769 13.690 -2.824 1.00 71.44 68 ASN A O 1
ATOM 554 N N . LEU A 1 69 ? -3.007 11.818 -2.761 1.00 76.94 69 LEU A N 1
ATOM 555 C CA . LEU A 1 69 ? -3.734 12.184 -1.549 1.00 76.94 69 LEU A CA 1
ATOM 556 C C . LEU A 1 69 ? -2.913 11.846 -0.308 1.00 76.94 69 LEU A C 1
ATOM 558 O O . LEU A 1 69 ? -2.553 10.695 -0.075 1.00 76.94 69 LEU A O 1
ATOM 562 N N . ASN A 1 70 ? -2.698 12.848 0.541 1.00 78.44 70 ASN A N 1
ATOM 563 C CA . ASN A 1 70 ? -2.219 12.624 1.897 1.00 78.44 70 ASN A CA 1
ATOM 564 C C . ASN A 1 70 ? -3.428 12.467 2.826 1.00 78.44 70 ASN A C 1
ATOM 566 O O . ASN A 1 70 ? -4.028 13.453 3.259 1.00 78.44 70 ASN A O 1
ATOM 570 N N . LEU A 1 71 ? -3.838 11.221 3.052 1.00 81.38 71 LEU A N 1
ATOM 571 C CA . LEU A 1 71 ? -5.041 10.905 3.817 1.00 81.38 71 LEU A CA 1
ATOM 572 C C . LEU A 1 71 ? -4.706 10.749 5.307 1.00 81.38 71 LEU A C 1
ATOM 574 O O . LEU A 1 71 ? -3.698 10.127 5.645 1.00 81.38 71 LEU A O 1
ATOM 578 N N . PRO A 1 72 ? -5.546 11.270 6.220 1.00 89.00 72 PRO A N 1
ATOM 579 C CA . PRO A 1 72 ? -5.310 11.137 7.650 1.00 89.00 72 PRO A CA 1
ATOM 580 C C . PRO A 1 72 ? -5.543 9.687 8.080 1.00 89.00 72 PRO A C 1
ATOM 582 O O . PRO A 1 72 ? -6.685 9.249 8.248 1.00 89.00 72 PRO A O 1
ATOM 585 N N . ILE A 1 73 ? -4.451 8.938 8.254 1.00 90.75 73 ILE A N 1
ATOM 586 C CA . ILE A 1 73 ? -4.504 7.561 8.750 1.00 90.75 73 ILE A CA 1
ATOM 587 C C . ILE A 1 73 ? -5.132 7.575 10.141 1.00 90.75 73 ILE A C 1
ATOM 589 O O . ILE A 1 73 ? -4.795 8.398 10.996 1.00 90.75 73 ILE A O 1
ATOM 593 N N . SER A 1 74 ? -6.079 6.668 10.365 1.00 91.00 74 SER A N 1
ATOM 594 C CA . SER A 1 74 ? -6.775 6.599 11.639 1.00 91.00 74 SER A CA 1
ATOM 595 C C . SER A 1 74 ? -5.785 6.325 12.779 1.00 91.00 74 SER A C 1
ATOM 597 O O . SER A 1 74 ? -5.039 5.352 12.694 1.00 91.00 74 SER A O 1
ATOM 599 N N . PRO A 1 75 ? -5.841 7.070 13.901 1.00 89.12 75 PRO A N 1
ATOM 600 C CA . PRO A 1 75 ? -4.990 6.805 15.070 1.00 89.12 75 PRO A CA 1
ATOM 601 C C . PRO A 1 75 ? -5.303 5.459 15.739 1.00 89.12 75 PRO A C 1
ATOM 603 O O . PRO A 1 75 ? -4.619 5.026 16.655 1.00 89.12 75 PRO A O 1
ATOM 606 N N . LEU A 1 76 ? -6.383 4.813 15.306 1.00 89.44 76 LEU A N 1
ATOM 607 C CA . LEU A 1 76 ? -6.833 3.512 15.768 1.00 89.44 76 LEU A CA 1
ATOM 608 C C . LEU A 1 76 ? -6.217 2.363 14.960 1.00 89.44 76 LEU A C 1
ATOM 610 O O . LEU A 1 76 ? -6.442 1.200 15.296 1.00 89.44 76 LEU A O 1
ATOM 614 N N . PHE A 1 77 ? -5.528 2.678 13.862 1.00 91.38 77 PHE A N 1
ATOM 615 C CA . PHE A 1 77 ? -4.877 1.711 12.998 1.00 91.38 77 PHE A CA 1
ATOM 616 C C . PHE A 1 77 ? -3.397 1.606 13.357 1.00 91.38 77 PHE A C 1
ATOM 618 O O . PHE A 1 77 ? -2.632 2.545 13.166 1.00 91.38 77 PHE A O 1
ATOM 625 N N . GLU A 1 78 ? -2.998 0.437 13.849 1.00 90.00 78 GLU A N 1
ATOM 626 C CA . GLU A 1 78 ? -1.609 0.132 14.189 1.00 90.00 78 GLU A CA 1
ATOM 627 C C . GLU A 1 78 ? -1.071 -0.932 13.224 1.00 90.00 78 GLU A C 1
ATOM 629 O O . GLU A 1 78 ? -1.322 -2.131 13.432 1.00 90.00 78 GLU A O 1
ATOM 634 N N . PRO A 1 79 ? -0.368 -0.539 12.145 1.00 89.75 79 PRO A N 1
ATOM 635 C CA . PRO A 1 79 ? 0.282 -1.499 11.264 1.00 89.75 79 PRO A CA 1
ATOM 636 C C . PRO A 1 79 ? 1.367 -2.258 12.041 1.00 89.75 79 PRO A C 1
ATOM 638 O O . PRO A 1 79 ? 2.123 -1.671 12.809 1.00 89.75 79 PRO A O 1
ATOM 641 N N . THR A 1 80 ? 1.426 -3.577 11.862 1.00 90.38 80 THR A N 1
ATOM 642 C CA . THR A 1 80 ? 2.443 -4.448 12.489 1.00 90.38 80 THR A CA 1
ATOM 643 C C . THR A 1 80 ? 3.399 -5.060 11.484 1.00 90.38 80 THR A C 1
ATOM 645 O O . THR A 1 80 ? 4.425 -5.607 11.884 1.00 90.38 80 THR A O 1
ATOM 648 N N . LYS A 1 81 ? 3.056 -5.004 10.196 1.00 87.81 81 LYS A N 1
ATOM 649 C CA . LYS A 1 81 ? 3.901 -5.468 9.103 1.00 87.81 81 LYS A CA 1
ATOM 650 C C . LYS A 1 81 ? 3.939 -4.409 8.024 1.00 87.81 81 LYS A C 1
ATOM 652 O O . LYS A 1 81 ? 2.895 -3.863 7.669 1.00 87.81 81 LYS A O 1
ATOM 657 N N . SER A 1 82 ? 5.135 -4.149 7.512 1.00 91.00 82 SER A N 1
ATOM 658 C CA . SER A 1 82 ? 5.298 -3.305 6.337 1.00 91.00 82 SER A CA 1
ATOM 659 C C . SER A 1 82 ? 5.212 -4.119 5.049 1.00 91.00 82 SER A C 1
ATOM 661 O O . SER A 1 82 ? 5.514 -5.318 5.031 1.00 91.00 82 SER A O 1
ATOM 663 N N . LEU A 1 83 ? 4.828 -3.473 3.947 1.00 90.62 83 LEU A N 1
ATOM 664 C CA . LEU A 1 83 ? 4.843 -4.111 2.626 1.00 90.62 83 LEU A CA 1
ATOM 665 C C . LEU A 1 83 ? 6.249 -4.586 2.248 1.00 90.62 83 LEU A C 1
ATOM 667 O O . LEU A 1 83 ? 6.412 -5.666 1.687 1.00 90.62 83 LEU A O 1
ATOM 671 N N . ARG A 1 84 ? 7.271 -3.800 2.606 1.00 92.06 84 ARG A N 1
ATOM 672 C CA . ARG A 1 84 ? 8.674 -4.176 2.416 1.00 92.06 84 ARG A CA 1
ATOM 673 C C . ARG A 1 84 ? 9.023 -5.449 3.183 1.00 92.06 84 ARG A C 1
ATOM 675 O O . ARG A 1 84 ? 9.534 -6.369 2.562 1.00 92.06 84 ARG A O 1
ATOM 682 N N . GLU A 1 85 ? 8.718 -5.521 4.481 1.00 91.94 85 GLU A N 1
ATOM 683 C CA . GLU A 1 85 ? 8.955 -6.740 5.271 1.00 91.94 85 GLU A CA 1
ATOM 684 C C . GLU A 1 85 ? 8.237 -7.948 4.669 1.00 91.94 85 GLU A C 1
ATOM 686 O O . GLU A 1 85 ? 8.753 -9.062 4.707 1.00 91.94 85 GLU A O 1
ATOM 691 N N . TYR A 1 86 ? 7.029 -7.756 4.136 1.00 90.19 86 TYR A N 1
ATOM 692 C CA . TYR A 1 86 ? 6.303 -8.838 3.484 1.00 90.19 86 TYR A CA 1
ATOM 693 C C . TYR A 1 86 ? 7.025 -9.324 2.221 1.00 90.19 86 TYR A C 1
ATOM 695 O O . TYR A 1 86 ? 7.221 -10.522 2.062 1.00 90.19 86 TYR A O 1
ATOM 703 N N . ILE A 1 87 ? 7.465 -8.411 1.356 1.00 91.69 87 ILE A N 1
ATOM 704 C CA . ILE A 1 87 ? 8.212 -8.756 0.138 1.00 91.69 87 ILE A CA 1
ATOM 705 C C . ILE A 1 87 ? 9.541 -9.444 0.488 1.00 91.69 87 ILE A C 1
ATOM 707 O O . ILE A 1 87 ? 9.858 -10.490 -0.070 1.00 91.69 87 ILE A O 1
ATOM 711 N N . GLU A 1 88 ? 10.274 -8.903 1.462 1.00 90.06 88 GLU A N 1
ATOM 712 C CA . GLU A 1 88 ? 11.560 -9.434 1.932 1.00 90.06 88 GLU A CA 1
ATOM 713 C C . GLU A 1 88 ? 11.463 -10.871 2.457 1.00 90.06 88 GLU A C 1
ATOM 715 O O . GLU A 1 88 ? 12.358 -11.669 2.211 1.00 90.06 88 GLU A O 1
ATOM 720 N N . ASN A 1 89 ? 10.391 -11.214 3.177 1.00 87.12 89 ASN A N 1
ATOM 721 C CA . ASN A 1 89 ? 10.262 -12.520 3.836 1.00 87.12 89 ASN A CA 1
ATOM 722 C C . ASN A 1 89 ? 9.654 -13.624 2.955 1.00 87.12 89 ASN A C 1
ATOM 724 O O . ASN A 1 89 ? 9.605 -14.776 3.386 1.00 87.12 89 ASN A O 1
ATOM 728 N N . TYR A 1 90 ? 9.133 -13.285 1.774 1.00 71.62 90 TYR A N 1
ATOM 729 C CA . TYR A 1 90 ? 8.470 -14.230 0.864 1.00 71.62 90 TYR A CA 1
ATOM 730 C C . TYR A 1 90 ? 9.219 -14.409 -0.470 1.00 71.62 90 TYR A C 1
ATOM 732 O O . TYR A 1 90 ? 8.653 -14.962 -1.415 1.00 71.62 90 TYR A O 1
ATOM 740 N N . THR A 1 91 ? 10.485 -13.979 -0.518 1.00 56.81 91 THR A N 1
ATOM 741 C CA . THR A 1 91 ? 11.454 -14.262 -1.591 1.00 56.81 91 THR A CA 1
ATOM 742 C C . THR A 1 91 ? 12.514 -15.227 -1.071 1.00 56.81 91 THR A C 1
ATOM 744 O O . THR A 1 91 ? 12.867 -16.173 -1.809 1.00 56.81 91 THR A O 1
#

pLDDT: mean 89.59, std 6.32, range [56.81, 97.0]

Mean predicted aligned error: 5.02 Å

Secondary structure (DSSP, 8-state):
-HHHHHHHHHHTT------B---S----HHHHHHHHHHTTSSS------HHHHHHHH-HHHHHHHH------B-TT----S-HHHHHHHT-

Radius of gyration: 16.84 Å; Cα contacts (8 Å, |Δi|>4): 50; chains: 1; bounding box: 34×27×45 Å

Sequence (91 aa):
DIARFYLALVQGKRPATQHFIAETKGYSPEAFSQLLLDFQIVKQVHKSSWSDFEKCHGYSAVEIEKLNLNLPISPLFEPTKSLREYIENYT